Protein AF-A0A3C0FEY5-F1 (afdb_monomer_lite)

Radius of gyration: 22.54 Å; chains: 1; bounding box: 50×50×75 Å

Structure (mmCIF, N/CA/C/O backbone):
data_AF-A0A3C0FEY5-F1
#
_entry.id   AF-A0A3C0FEY5-F1
#
loop_
_atom_site.group_PDB
_atom_site.id
_atom_site.type_symbol
_atom_site.label_atom_id
_atom_site.label_alt_id
_atom_site.label_comp_id
_atom_site.label_asym_id
_atom_site.label_entity_id
_atom_site.label_seq_id
_atom_site.pdbx_PDB_ins_code
_atom_site.Cartn_x
_atom_site.Cartn_y
_atom_site.Cartn_z
_atom_site.occupancy
_atom_site.B_iso_or_equiv
_atom_site.auth_seq_id
_atom_site.auth_comp_id
_atom_site.auth_asym_id
_atom_site.auth_atom_id
_atom_site.pdbx_PDB_model_num
ATOM 1 N N . MET A 1 1 ? -35.836 36.744 59.433 1.00 40.53 1 MET A N 1
ATOM 2 C CA . MET A 1 1 ? -36.038 35.805 58.309 1.00 40.53 1 MET A CA 1
ATOM 3 C C . MET A 1 1 ? -34.982 36.103 57.254 1.00 40.53 1 MET A C 1
ATOM 5 O O . MET A 1 1 ? -35.146 37.036 56.483 1.00 40.53 1 MET A O 1
ATOM 9 N N . LEU A 1 2 ? -33.851 35.399 57.310 1.00 40.66 2 LEU A N 1
ATOM 10 C CA . LEU A 1 2 ? -32.763 35.506 56.334 1.00 40.66 2 LEU A CA 1
ATOM 11 C C . LEU A 1 2 ? -33.015 34.456 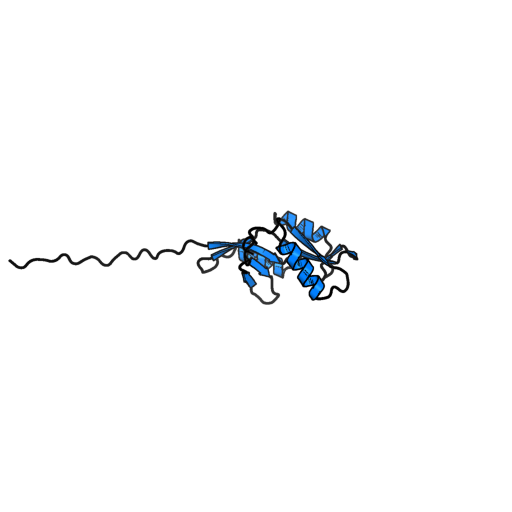55.248 1.00 40.66 2 LEU A C 1
ATOM 13 O O . LEU A 1 2 ? -33.165 33.277 55.559 1.00 40.66 2 LEU A O 1
ATOM 17 N N . GLY A 1 3 ? -33.145 34.896 53.997 1.00 34.41 3 GLY A N 1
ATOM 18 C CA . GLY A 1 3 ? -33.397 34.020 52.857 1.00 34.41 3 GLY A CA 1
ATOM 19 C C . GLY A 1 3 ? -32.163 33.192 52.507 1.00 34.41 3 GLY A C 1
ATOM 20 O O . GLY A 1 3 ? -31.137 33.744 52.112 1.00 34.41 3 GLY A O 1
ATOM 21 N N . ASN A 1 4 ? -32.278 31.869 52.613 1.00 38.44 4 ASN A N 1
ATOM 22 C CA . ASN A 1 4 ? -31.307 30.938 52.048 1.00 38.44 4 ASN A CA 1
ATOM 23 C C . ASN A 1 4 ? -31.423 30.955 50.517 1.00 38.44 4 ASN A C 1
ATOM 25 O O . ASN A 1 4 ? -32.452 30.574 49.961 1.00 38.44 4 ASN A O 1
ATOM 29 N N . ARG A 1 5 ? -30.351 31.358 49.829 1.00 38.41 5 ARG A N 1
ATOM 30 C CA . ARG A 1 5 ? -30.142 31.004 48.417 1.00 38.41 5 ARG A CA 1
ATOM 31 C C . ARG A 1 5 ? -29.658 29.551 48.352 1.00 38.41 5 ARG A C 1
ATOM 33 O O . ARG A 1 5 ? -28.831 29.179 49.185 1.00 38.41 5 ARG A O 1
ATOM 40 N N . PRO A 1 6 ? -30.104 28.734 47.386 1.00 38.28 6 PRO A N 1
ATOM 41 C CA . PRO A 1 6 ? -29.489 27.434 47.179 1.00 38.28 6 PRO A CA 1
ATOM 42 C C . PRO A 1 6 ? -28.054 27.632 46.675 1.00 38.28 6 PRO A C 1
ATOM 44 O O . PRO A 1 6 ? -27.807 28.382 45.729 1.00 38.28 6 PRO A O 1
ATOM 47 N N . VAL A 1 7 ? -27.104 26.963 47.327 1.00 44.16 7 VAL A N 1
ATOM 48 C CA . VAL A 1 7 ? -25.750 26.767 46.805 1.00 44.16 7 VAL A CA 1
ATOM 49 C C . VAL A 1 7 ? -25.867 25.753 45.670 1.00 44.16 7 VAL A C 1
ATOM 51 O O . VAL A 1 7 ? -26.265 24.613 45.900 1.00 44.16 7 VAL A O 1
ATOM 54 N N . ALA A 1 8 ? -25.582 26.178 44.438 1.00 38.34 8 ALA A N 1
ATOM 55 C CA . ALA A 1 8 ? -25.492 25.273 43.299 1.00 38.34 8 ALA A CA 1
ATOM 56 C C . ALA A 1 8 ? -24.347 24.274 43.535 1.00 38.34 8 ALA A C 1
ATOM 58 O O . ALA A 1 8 ? -23.231 24.674 43.869 1.00 38.34 8 ALA A O 1
ATOM 59 N N . ALA A 1 9 ? -24.635 22.980 43.382 1.00 37.59 9 ALA A N 1
ATOM 60 C CA . ALA A 1 9 ? -23.624 21.931 43.415 1.00 37.59 9 ALA A CA 1
ATOM 61 C C . ALA A 1 9 ? -22.607 22.140 42.271 1.00 37.59 9 ALA A C 1
ATOM 63 O O . ALA A 1 9 ? -23.007 22.586 41.190 1.00 37.59 9 ALA A O 1
ATOM 64 N N . PRO A 1 10 ? -21.311 21.828 42.470 1.00 37.97 10 PRO A N 1
ATOM 65 C CA . PRO A 1 10 ? -20.331 21.880 41.394 1.00 37.97 10 PRO A CA 1
ATOM 66 C C . PRO A 1 10 ? -20.771 20.927 40.286 1.00 37.97 10 PRO A C 1
ATOM 68 O O . PRO A 1 10 ? -21.029 19.752 40.543 1.00 37.97 10 PRO A O 1
ATOM 71 N N . GLY A 1 11 ? -20.896 21.463 39.073 1.00 36.50 11 GLY A N 1
ATOM 72 C CA . GLY A 1 11 ? -21.300 20.707 37.901 1.00 36.50 11 GLY A CA 1
ATOM 73 C C . GLY A 1 11 ? -20.408 19.489 37.705 1.00 36.50 11 GLY A C 1
ATOM 74 O O . GLY A 1 11 ? -19.181 19.596 37.669 1.00 36.50 11 GLY A O 1
ATOM 75 N N . GLU A 1 12 ? -21.049 18.336 37.557 1.00 39.09 12 GLU A N 1
ATOM 76 C CA . GLU A 1 12 ? -20.457 17.155 36.955 1.00 39.09 12 GLU A CA 1
ATOM 77 C C . GLU A 1 12 ? -20.031 17.526 35.532 1.00 39.09 12 GLU A C 1
ATOM 79 O O . GLU A 1 12 ? -20.800 17.444 34.575 1.00 39.09 12 GLU A O 1
ATOM 84 N N . GLY A 1 13 ? -18.783 17.966 35.392 1.00 36.94 13 GLY A N 1
ATOM 85 C CA . GLY A 1 13 ? -18.086 17.950 34.123 1.00 36.94 13 GLY A CA 1
ATOM 86 C C . GLY A 1 13 ? -17.896 16.496 33.727 1.00 36.94 13 GLY A C 1
ATOM 87 O O . GLY A 1 13 ? -16.830 15.924 33.949 1.00 36.94 13 GLY A O 1
ATOM 88 N N . ARG A 1 14 ? -18.933 15.884 33.144 1.00 44.78 14 ARG A N 1
ATOM 89 C CA . ARG A 1 14 ? -18.723 14.827 32.160 1.00 44.78 14 ARG A CA 1
ATOM 90 C C . ARG A 1 14 ? -17.793 15.453 31.137 1.00 44.78 14 ARG A C 1
ATOM 92 O O . ARG A 1 14 ? -18.214 16.322 30.383 1.00 44.78 14 ARG A O 1
ATOM 99 N N . GLY A 1 15 ? -16.511 15.100 31.204 1.00 40.31 15 GLY A N 1
ATOM 100 C CA . GLY A 1 15 ? -15.591 15.405 30.128 1.00 40.31 15 GLY A CA 1
ATOM 101 C C . GLY A 1 15 ? -16.265 14.893 28.872 1.00 40.31 15 GLY A C 1
ATOM 102 O O . GLY A 1 15 ? -16.518 13.693 28.777 1.00 40.31 15 GLY A O 1
ATOM 103 N N . ASP A 1 16 ? -16.649 15.808 27.985 1.00 47.66 16 ASP A N 1
ATOM 104 C CA . ASP A 1 16 ? -17.083 15.464 26.645 1.00 47.66 16 ASP A CA 1
ATOM 105 C C . ASP A 1 16 ? -15.912 14.702 26.032 1.00 47.66 16 ASP A C 1
ATOM 107 O O . ASP A 1 16 ? -14.926 15.283 25.569 1.00 47.66 16 ASP A O 1
ATOM 111 N N . LEU A 1 17 ? -15.974 13.375 26.143 1.00 54.84 17 LEU A N 1
ATOM 112 C CA . LEU A 1 17 ? -15.116 12.461 25.426 1.00 54.84 17 LEU A CA 1
ATOM 113 C C . LEU A 1 17 ? -15.410 12.765 23.965 1.00 54.84 17 LEU A C 1
ATOM 115 O O . LEU A 1 17 ? -16.446 12.364 23.436 1.00 54.84 17 LEU A O 1
ATOM 119 N N . MET A 1 18 ? -14.538 13.568 23.355 1.00 47.84 18 MET A N 1
ATOM 120 C CA . MET A 1 18 ? -14.557 13.817 21.922 1.00 47.84 18 MET A CA 1
ATOM 121 C C . MET A 1 18 ? -14.708 12.448 21.254 1.00 47.84 18 MET A C 1
ATOM 123 O O . MET A 1 18 ? -13.916 11.556 21.578 1.00 47.84 18 MET A O 1
ATOM 127 N N . PRO A 1 19 ? -15.742 12.241 20.418 1.00 56.47 19 PRO A N 1
ATOM 128 C CA . PRO A 1 19 ? -16.021 10.930 19.859 1.00 56.47 19 PRO A CA 1
ATOM 129 C C . PRO A 1 19 ? -14.768 10.431 19.154 1.00 56.47 19 PRO A C 1
ATOM 131 O O . PRO A 1 19 ? -14.120 11.188 18.427 1.00 56.47 19 PRO A O 1
ATOM 134 N N . GLU A 1 20 ? -14.411 9.179 19.418 1.00 71.25 20 GLU A N 1
ATOM 135 C CA . GLU A 1 20 ? -13.211 8.587 18.857 1.00 71.25 20 GLU A CA 1
ATOM 136 C C . GLU A 1 20 ? -13.332 8.565 17.325 1.00 71.25 20 GLU A C 1
ATOM 138 O O . GLU A 1 20 ? -14.181 7.893 16.736 1.00 71.25 20 GLU A O 1
ATOM 143 N N . GLU A 1 21 ? -12.535 9.407 16.673 1.00 85.62 21 GLU A N 1
ATOM 144 C C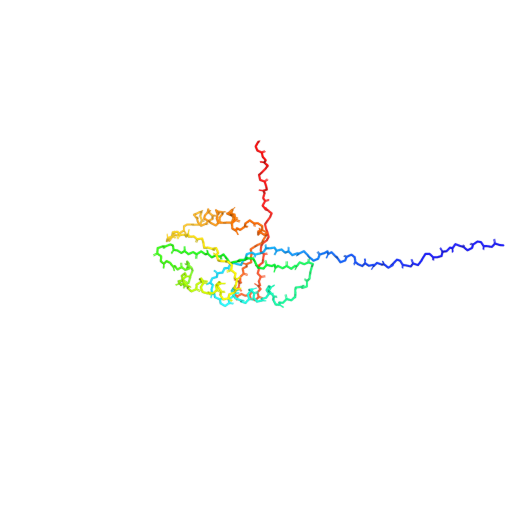A . GLU A 1 21 ? -12.570 9.632 15.236 1.00 85.62 21 GLU A CA 1
ATOM 145 C C . GLU A 1 21 ? -11.813 8.490 14.555 1.00 85.62 21 GLU A C 1
ATOM 147 O O . GLU A 1 21 ? -10.587 8.393 14.641 1.00 85.62 21 GLU A O 1
ATOM 152 N N . THR A 1 22 ? -12.540 7.613 13.860 1.00 87.94 22 THR A N 1
ATOM 153 C CA . THR A 1 22 ? -11.922 6.563 13.043 1.00 87.94 22 THR A CA 1
ATOM 154 C C . THR A 1 22 ? -11.536 7.118 11.676 1.00 87.94 22 THR A C 1
ATOM 156 O O . THR A 1 22 ? -12.383 7.594 10.921 1.00 87.94 22 THR A O 1
ATOM 159 N N . ILE A 1 23 ? -10.251 7.028 11.335 1.00 90.12 23 ILE A N 1
ATOM 160 C CA . ILE A 1 23 ? -9.676 7.544 10.092 1.00 90.12 23 ILE A CA 1
ATOM 161 C C . ILE A 1 23 ? -9.378 6.373 9.139 1.00 90.12 23 ILE A C 1
ATOM 163 O O . ILE A 1 23 ? -8.459 5.585 9.402 1.00 90.12 23 ILE A O 1
ATOM 167 N N . PRO A 1 24 ? -10.085 6.266 7.996 1.00 91.31 24 PRO A N 1
ATOM 168 C CA . PRO A 1 24 ? -9.782 5.281 6.963 1.00 91.31 24 PRO A CA 1
ATOM 169 C C . PRO A 1 24 ? -8.399 5.533 6.358 1.00 91.31 24 PRO A C 1
ATOM 171 O O . PRO A 1 24 ? -8.127 6.600 5.793 1.00 91.31 24 PRO A O 1
ATOM 174 N N . THR A 1 25 ? -7.521 4.545 6.472 1.00 91.31 25 THR A N 1
ATOM 175 C CA . THR A 1 25 ? -6.089 4.672 6.191 1.00 91.31 25 THR A CA 1
ATOM 176 C C . THR A 1 25 ? -5.641 3.606 5.199 1.00 91.31 25 THR A C 1
ATOM 178 O O . THR A 1 25 ? -6.027 2.442 5.316 1.00 91.31 25 THR A O 1
ATOM 181 N N . LEU A 1 26 ? -4.826 3.988 4.217 1.00 92.94 26 LEU A N 1
ATOM 182 C CA . LEU A 1 26 ? -4.083 3.045 3.382 1.00 92.94 26 LEU A CA 1
ATOM 183 C C . LEU A 1 26 ? -2.716 2.782 3.985 1.00 92.94 26 LEU A C 1
ATOM 185 O O . LEU A 1 26 ? -2.104 3.688 4.545 1.00 92.94 26 LEU A O 1
ATOM 189 N N . MET A 1 27 ? -2.211 1.567 3.817 1.00 92.88 27 MET A N 1
ATOM 190 C CA . MET A 1 27 ? -0.857 1.219 4.220 1.00 92.88 27 MET A CA 1
ATOM 191 C C . MET A 1 27 ? 0.060 1.140 3.000 1.00 92.88 27 MET A C 1
ATOM 193 O O . MET A 1 27 ? -0.173 0.332 2.101 1.00 92.88 27 MET A O 1
ATOM 197 N N . ALA A 1 28 ? 1.131 1.932 2.982 1.00 91.81 28 ALA A N 1
ATOM 198 C CA . ALA A 1 28 ? 2.210 1.765 2.018 1.00 91.81 28 ALA A CA 1
ATOM 199 C C . ALA A 1 28 ? 2.919 0.426 2.279 1.00 91.81 28 ALA A C 1
ATOM 201 O O . ALA A 1 28 ? 3.549 0.228 3.322 1.00 91.81 28 ALA A O 1
ATOM 202 N N . TRP A 1 29 ? 2.784 -0.511 1.344 1.00 91.44 29 TRP A N 1
ATOM 203 C CA . TRP A 1 29 ? 3.162 -1.906 1.538 1.00 91.44 29 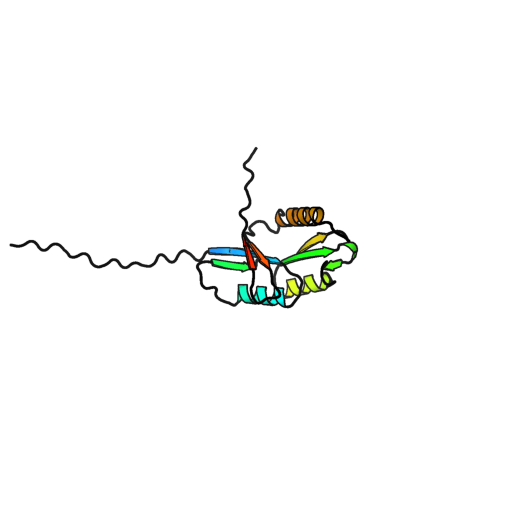TRP A CA 1
ATOM 204 C C . TRP A 1 29 ? 4.331 -2.298 0.640 1.00 91.44 29 TRP A C 1
ATOM 206 O O . TRP A 1 29 ? 4.213 -2.331 -0.583 1.00 91.44 29 TRP A O 1
ATOM 216 N N . SER A 1 30 ? 5.465 -2.634 1.247 1.00 86.25 30 SER A N 1
ATOM 217 C CA . SER A 1 30 ? 6.641 -3.166 0.546 1.00 86.25 30 SER A CA 1
ATOM 218 C C . SER A 1 30 ? 6.821 -4.676 0.738 1.00 86.25 30 SER A C 1
ATOM 220 O O . SER A 1 30 ? 7.760 -5.252 0.196 1.00 86.25 30 SER A O 1
ATOM 222 N N . GLY A 1 31 ? 5.952 -5.320 1.524 1.00 83.62 31 GLY A N 1
ATOM 223 C CA . GLY A 1 31 ? 6.049 -6.739 1.875 1.00 83.62 31 GLY A CA 1
ATOM 224 C C . GLY A 1 31 ? 7.131 -7.085 2.900 1.00 83.62 31 GLY A C 1
ATOM 225 O O . GLY A 1 31 ? 7.343 -8.265 3.172 1.00 83.62 31 GLY A O 1
ATOM 226 N N . GLY A 1 32 ? 7.820 -6.083 3.457 1.00 85.94 32 GLY A N 1
ATOM 227 C CA . GLY A 1 32 ? 8.873 -6.257 4.457 1.00 85.94 32 GLY A CA 1
ATOM 228 C C . GLY A 1 32 ? 8.380 -6.204 5.907 1.00 85.94 32 GLY A C 1
ATOM 229 O O . GLY A 1 32 ? 7.239 -5.846 6.200 1.00 85.94 32 GLY A O 1
ATOM 230 N N . LYS A 1 33 ? 9.288 -6.503 6.845 1.00 86.62 33 LYS A N 1
ATOM 231 C CA . LYS A 1 33 ? 9.007 -6.488 8.292 1.00 86.62 33 LYS A CA 1
ATOM 232 C C . LYS A 1 33 ? 8.474 -5.143 8.801 1.00 86.62 33 LYS A C 1
ATOM 234 O O . LYS A 1 33 ? 7.638 -5.126 9.691 1.00 86.62 33 LYS A O 1
ATOM 239 N N . ASP A 1 34 ? 8.927 -4.027 8.227 1.00 86.31 34 ASP A N 1
ATOM 240 C CA . ASP A 1 34 ? 8.610 -2.691 8.743 1.00 86.31 34 ASP A CA 1
ATOM 241 C C . ASP A 1 34 ? 7.160 -2.305 8.453 1.00 86.31 34 ASP A C 1
ATOM 243 O O . ASP A 1 34 ? 6.473 -1.771 9.321 1.00 86.31 34 ASP A O 1
ATOM 247 N N . CYS A 1 35 ? 6.650 -2.626 7.258 1.00 86.81 35 CYS A N 1
ATOM 248 C CA . CYS A 1 35 ? 5.238 -2.411 6.966 1.00 86.81 35 CYS A CA 1
ATOM 249 C C . CYS A 1 35 ? 4.350 -3.417 7.710 1.00 86.81 35 CYS A C 1
ATOM 251 O O . CYS A 1 35 ? 3.278 -3.033 8.165 1.00 86.81 35 CYS A O 1
ATOM 253 N N . ALA A 1 36 ? 4.800 -4.662 7.910 1.00 87.69 36 ALA A N 1
ATOM 254 C CA . ALA A 1 36 ? 4.076 -5.639 8.729 1.00 87.69 36 ALA A CA 1
ATOM 255 C C . ALA A 1 36 ? 3.966 -5.199 10.202 1.00 87.69 36 ALA A C 1
ATOM 257 O O . ALA A 1 36 ? 2.890 -5.274 10.793 1.00 87.69 36 ALA A O 1
ATOM 258 N N . MET A 1 37 ? 5.050 -4.671 10.774 1.00 87.94 37 MET A N 1
ATOM 259 C CA . MET A 1 37 ? 5.061 -4.124 12.132 1.00 87.94 37 MET A CA 1
ATOM 260 C C . MET A 1 37 ? 4.152 -2.898 12.251 1.00 87.94 37 MET A C 1
ATOM 262 O O . MET A 1 37 ? 3.384 -2.810 13.200 1.00 87.94 37 MET A O 1
ATOM 266 N N . ALA A 1 38 ? 4.155 -2.000 11.263 1.00 88.69 38 ALA A N 1
ATOM 267 C CA . ALA A 1 38 ? 3.246 -0.855 11.249 1.00 88.69 38 ALA A CA 1
ATOM 268 C C . ALA A 1 38 ? 1.764 -1.261 11.136 1.00 88.69 38 ALA A C 1
ATOM 270 O O . ALA A 1 38 ? 0.905 -0.662 11.782 1.00 88.69 38 ALA A O 1
ATOM 271 N N . VAL A 1 39 ? 1.456 -2.307 10.360 1.00 88.12 39 VAL A N 1
ATOM 272 C CA . VAL A 1 39 ? 0.110 -2.901 10.319 1.00 88.12 39 VAL A CA 1
ATOM 273 C C . VAL A 1 39 ? -0.290 -3.417 11.701 1.00 88.12 39 VAL A C 1
ATOM 275 O O . VAL A 1 39 ? -1.389 -3.117 12.165 1.00 88.12 39 VAL A O 1
ATOM 278 N N . TRP A 1 40 ? 0.606 -4.145 12.371 1.00 88.38 40 TRP A N 1
ATOM 279 C CA . TRP A 1 40 ? 0.372 -4.650 13.723 1.00 88.38 40 TRP A CA 1
ATOM 280 C C . TRP A 1 40 ? 0.176 -3.513 14.736 1.00 88.38 40 TRP A C 1
ATOM 282 O O . TRP A 1 40 ? -0.804 -3.521 15.474 1.00 88.38 40 TRP A O 1
ATOM 292 N N . GLU A 1 41 ? 1.029 -2.485 14.717 1.00 86.81 41 GLU A N 1
ATOM 293 C CA . GLU A 1 41 ? 0.917 -1.317 15.601 1.00 86.81 41 GLU A CA 1
ATOM 294 C C . GLU A 1 41 ? -0.409 -0.567 15.430 1.00 86.81 41 GLU A C 1
ATOM 296 O O . GLU A 1 41 ? -0.964 -0.077 16.409 1.00 86.81 41 GLU A O 1
ATOM 301 N N . LEU A 1 42 ? -0.914 -0.437 14.201 1.00 85.69 42 LEU A N 1
ATOM 302 C CA . LEU A 1 42 ? -2.176 0.263 13.941 1.00 85.69 42 LEU A CA 1
ATOM 303 C C . LEU A 1 42 ? -3.412 -0.569 14.303 1.00 85.69 42 LEU A C 1
ATOM 305 O O . LEU A 1 42 ? -4.443 0.021 14.613 1.00 85.69 42 LEU A O 1
ATOM 309 N N . GLN A 1 43 ? -3.327 -1.901 14.257 1.00 83.38 43 GLN A N 1
ATOM 310 C CA . GLN A 1 43 ? -4.465 -2.783 14.547 1.00 83.38 43 GLN A CA 1
ATOM 311 C C . GLN A 1 43 ? -4.534 -3.248 16.003 1.00 83.38 43 GLN A C 1
ATOM 313 O O . GLN A 1 43 ? -5.627 -3.456 16.522 1.00 83.38 43 GLN A O 1
ATOM 318 N N . VAL A 1 44 ? -3.386 -3.457 16.649 1.00 79.31 44 VAL A N 1
ATOM 319 C CA . VAL A 1 44 ? -3.304 -4.152 17.943 1.00 79.31 44 VAL A CA 1
ATOM 320 C C . VAL A 1 44 ? -2.999 -3.198 19.090 1.00 79.31 44 VAL A C 1
ATOM 322 O O . VAL A 1 44 ? -3.445 -3.441 20.209 1.00 79.31 44 VAL A O 1
ATOM 325 N N . THR A 1 45 ? -2.266 -2.111 18.842 1.00 72.75 45 THR A N 1
ATOM 326 C CA . THR A 1 45 ? -1.849 -1.190 19.904 1.00 72.75 45 THR A CA 1
ATOM 327 C C . THR A 1 45 ? -2.871 -0.063 20.068 1.00 72.75 45 THR A C 1
ATOM 329 O O . THR A 1 45 ? -2.998 0.774 19.168 1.00 72.75 45 THR A O 1
ATOM 332 N N . PRO A 1 46 ? -3.564 0.035 21.220 1.00 66.88 46 PRO A N 1
ATOM 333 C CA . PRO A 1 46 ? -4.418 1.176 21.515 1.00 66.88 46 PRO A CA 1
ATOM 334 C C . PRO A 1 46 ? -3.575 2.449 21.506 1.00 66.88 46 PRO A C 1
ATOM 336 O O . PRO A 1 46 ? -2.554 2.543 22.194 1.00 66.88 46 PRO A O 1
ATOM 339 N N . ARG A 1 47 ? -3.975 3.438 20.708 1.00 70.31 47 ARG A N 1
ATOM 340 C CA . ARG A 1 47 ? -3.281 4.725 20.679 1.00 70.31 47 ARG A CA 1
ATOM 341 C C . ARG A 1 47 ? -3.846 5.625 21.765 1.00 70.31 47 ARG A C 1
ATOM 343 O O . ARG A 1 47 ? -5.053 5.750 21.916 1.00 70.31 47 ARG A O 1
ATOM 350 N N . ALA A 1 48 ? -2.961 6.292 22.500 1.00 61.62 48 ALA A N 1
ATOM 351 C CA . ALA A 1 48 ? -3.367 7.378 23.377 1.00 61.62 48 ALA A CA 1
ATOM 352 C C . ALA A 1 48 ? -3.812 8.569 22.509 1.00 61.62 48 ALA A C 1
ATOM 354 O O . ALA A 1 48 ? -2.986 9.210 21.856 1.00 61.62 48 ALA A O 1
ATOM 355 N N . GLY A 1 49 ? -5.116 8.839 22.461 1.00 74.88 49 GLY A N 1
ATOM 356 C CA . GLY A 1 49 ? -5.687 9.984 21.752 1.00 74.88 49 GLY A CA 1
ATOM 357 C C . GLY A 1 49 ? -7.081 9.706 21.184 1.00 74.88 49 GLY A C 1
ATOM 358 O O . GLY A 1 49 ? -7.511 8.561 21.158 1.00 74.88 49 GLY A O 1
ATOM 359 N N . PRO A 1 50 ? -7.786 10.736 20.688 1.00 79.50 50 PRO A N 1
ATOM 360 C CA . PRO A 1 50 ? -9.173 10.617 20.230 1.00 79.50 50 PRO A CA 1
ATOM 361 C C . PRO A 1 50 ? -9.295 10.035 18.812 1.00 79.50 50 PRO A C 1
ATOM 363 O O . PRO A 1 50 ? -10.303 10.261 18.152 1.00 79.50 50 PRO A O 1
ATOM 366 N N . ARG A 1 51 ? -8.248 9.393 18.278 1.00 82.62 51 ARG A N 1
ATOM 367 C CA . ARG A 1 51 ? -8.189 8.960 16.876 1.00 82.62 51 ARG A CA 1
ATOM 368 C C . ARG A 1 51 ? -7.742 7.516 16.758 1.00 82.62 51 ARG A C 1
ATOM 370 O O . ARG A 1 51 ? -6.624 7.181 17.156 1.00 82.62 51 ARG A O 1
ATOM 377 N N . THR A 1 52 ? -8.553 6.725 16.072 1.00 87.06 52 THR A N 1
ATOM 378 C CA . THR A 1 52 ? -8.222 5.364 15.646 1.00 87.06 52 THR A CA 1
ATOM 379 C C . THR A 1 52 ? -7.948 5.365 14.144 1.00 87.06 52 THR A C 1
ATOM 381 O O . THR A 1 52 ? -8.624 6.052 13.383 1.00 87.06 52 THR A O 1
ATOM 384 N N . TYR A 1 53 ? -6.973 4.589 13.676 1.00 87.88 53 TYR A N 1
ATOM 385 C CA . TYR A 1 53 ? -6.697 4.452 12.244 1.00 87.88 53 TYR A CA 1
ATOM 386 C C . TYR A 1 53 ? -7.131 3.070 11.778 1.00 87.88 53 TYR A C 1
ATOM 388 O O . TYR A 1 53 ? -6.557 2.065 12.183 1.00 87.88 53 TYR A O 1
ATOM 396 N N . GLN A 1 54 ? -8.126 3.020 10.899 1.00 90.19 54 GLN A N 1
ATOM 397 C CA . GLN A 1 54 ? -8.584 1.767 10.317 1.00 90.19 54 GLN A CA 1
ATOM 398 C C . GLN A 1 54 ? -7.842 1.519 9.008 1.00 90.19 54 GLN A C 1
ATOM 400 O O . GLN A 1 54 ? -7.977 2.295 8.060 1.00 90.19 54 GLN A O 1
ATOM 405 N N . ILE A 1 55 ? -7.076 0.430 8.930 1.00 91.06 55 ILE A N 1
ATOM 406 C CA . ILE A 1 55 ? -6.440 0.029 7.673 1.00 91.06 55 IL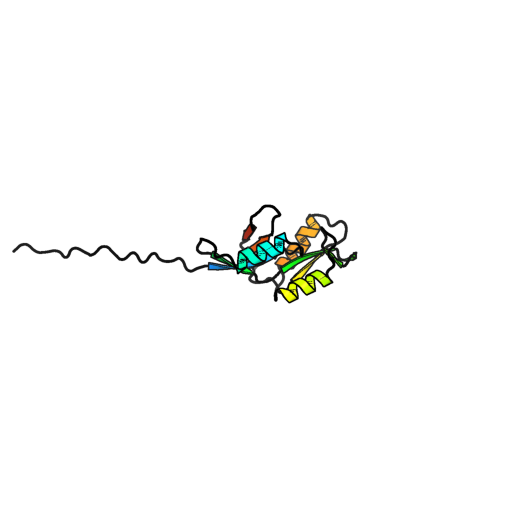E A CA 1
ATOM 407 C C . ILE A 1 55 ? -7.517 -0.516 6.737 1.00 91.06 55 ILE A C 1
ATOM 409 O O . ILE A 1 55 ? -8.185 -1.497 7.045 1.00 91.06 55 ILE A O 1
ATOM 413 N N . THR A 1 56 ? -7.684 0.138 5.592 1.00 91.94 56 THR A N 1
ATOM 414 C CA . THR A 1 56 ? -8.716 -0.192 4.592 1.00 91.94 56 THR A CA 1
ATOM 415 C C . THR A 1 56 ? -8.152 -0.876 3.353 1.00 91.94 56 THR A C 1
ATOM 417 O O . THR A 1 56 ? -8.903 -1.425 2.553 1.00 91.94 56 THR A O 1
ATOM 420 N N . GLY A 1 57 ? -6.829 -0.869 3.195 1.00 92.25 57 GLY A N 1
ATOM 421 C CA . GLY A 1 57 ? -6.152 -1.483 2.065 1.00 92.25 57 GLY A CA 1
ATOM 422 C C . GLY A 1 57 ? -4.652 -1.230 2.068 1.00 92.25 57 GLY A C 1
ATOM 423 O O . GLY A 1 57 ? -4.126 -0.422 2.842 1.00 92.25 57 GLY A O 1
ATOM 424 N N . LEU A 1 58 ? -3.973 -1.934 1.175 1.00 93.44 58 LEU A N 1
ATOM 425 C CA . LEU A 1 58 ? -2.546 -1.831 0.919 1.00 93.44 58 LEU A CA 1
ATOM 426 C C . LEU A 1 58 ? -2.319 -1.077 -0.394 1.00 93.44 58 LEU A C 1
ATOM 428 O O . LEU A 1 58 ? -3.067 -1.252 -1.355 1.00 93.44 58 LEU A O 1
ATOM 432 N N . LEU A 1 59 ? -1.267 -0.268 -0.452 1.00 93.25 59 LEU A N 1
ATOM 433 C CA . LEU A 1 59 ? -0.849 0.463 -1.645 1.00 93.25 59 LEU A CA 1
ATOM 434 C C . LEU A 1 59 ? 0.632 0.195 -1.904 1.00 93.25 59 LEU A C 1
ATOM 436 O O . LEU A 1 59 ? 1.459 0.379 -1.011 1.00 93.25 59 LEU A O 1
ATOM 440 N N . THR A 1 60 ? 0.982 -0.221 -3.116 1.00 92.06 60 THR A N 1
ATOM 441 C CA . THR A 1 60 ? 2.376 -0.502 -3.487 1.00 92.06 60 THR A CA 1
ATOM 442 C C . THR A 1 60 ? 2.678 -0.078 -4.916 1.00 92.06 60 THR A C 1
ATOM 444 O O . THR A 1 60 ? 1.765 0.056 -5.731 1.00 92.06 60 THR A O 1
ATOM 447 N N . THR A 1 61 ? 3.958 0.114 -5.230 1.00 90.19 61 THR A N 1
ATOM 448 C CA . THR A 1 61 ? 4.427 0.375 -6.592 1.00 90.19 61 THR A CA 1
ATOM 449 C C . THR A 1 61 ? 5.165 -0.834 -7.154 1.00 90.19 61 THR A C 1
ATOM 451 O O . THR A 1 61 ? 6.012 -1.441 -6.492 1.00 90.19 61 THR A O 1
ATOM 454 N N . VAL A 1 62 ? 4.839 -1.192 -8.394 1.00 88.00 62 VAL A N 1
ATOM 455 C CA . VAL A 1 62 ? 5.443 -2.322 -9.109 1.00 88.00 62 VAL A CA 1
ATOM 456 C C . VAL A 1 62 ? 6.010 -1.819 -10.428 1.00 88.00 62 VAL A C 1
ATOM 458 O O . VAL A 1 62 ? 5.337 -1.124 -11.193 1.00 88.00 62 VAL A O 1
ATOM 461 N N . THR A 1 63 ? 7.261 -2.178 -10.707 1.00 84.50 63 THR A N 1
ATOM 462 C CA . THR A 1 63 ? 7.890 -1.881 -11.993 1.00 84.50 63 THR A CA 1
ATOM 463 C C . THR A 1 63 ? 7.357 -2.857 -13.038 1.00 84.50 63 THR A C 1
ATOM 465 O O . THR A 1 63 ? 7.656 -4.052 -12.977 1.00 84.50 63 THR A O 1
ATOM 468 N N . GLY A 1 64 ? 6.587 -2.347 -14.004 1.00 71.25 64 GLY A N 1
ATOM 469 C CA . GLY A 1 64 ? 5.757 -3.170 -14.895 1.00 71.25 64 GLY A CA 1
ATOM 470 C C . GLY A 1 64 ? 6.508 -4.235 -15.692 1.00 71.25 64 GLY A C 1
ATOM 471 O O . GLY A 1 64 ? 6.030 -5.351 -15.812 1.00 71.25 64 GLY A O 1
ATOM 472 N N . VAL A 1 65 ? 7.721 -3.932 -16.159 1.00 71.62 65 VAL A N 1
ATOM 473 C CA . VAL A 1 65 ? 8.522 -4.872 -16.969 1.00 71.62 65 VAL A CA 1
ATOM 474 C C . VAL A 1 65 ? 8.993 -6.091 -16.166 1.00 71.62 65 VAL A C 1
ATOM 476 O O . VAL A 1 65 ? 9.256 -7.143 -16.738 1.00 71.62 65 VAL A O 1
ATOM 479 N N . TYR A 1 66 ? 9.096 -5.972 -14.841 1.00 71.56 66 TYR A N 1
ATOM 480 C CA . TYR A 1 66 ? 9.703 -7.004 -14.000 1.00 71.56 66 TYR A CA 1
ATOM 481 C C . TYR A 1 66 ? 8.712 -7.717 -13.081 1.00 71.56 66 TYR A C 1
ATOM 483 O O . TYR A 1 66 ? 9.135 -8.649 -12.399 1.00 71.56 66 TYR A O 1
ATOM 491 N N . HIS A 1 67 ? 7.446 -7.275 -13.026 1.00 74.38 67 HIS A N 1
ATOM 492 C CA . HIS A 1 67 ? 6.436 -7.751 -12.064 1.00 74.38 67 HIS A CA 1
ATOM 493 C C . HIS A 1 67 ? 6.972 -7.802 -10.626 1.00 74.38 67 HIS A C 1
ATOM 495 O O . HIS A 1 67 ? 6.781 -8.761 -9.874 1.00 74.38 67 HIS A O 1
ATOM 501 N N . ARG A 1 68 ? 7.733 -6.766 -10.257 1.00 79.31 68 ARG A N 1
ATOM 502 C CA . ARG A 1 68 ? 8.429 -6.677 -8.974 1.00 79.31 68 ARG A CA 1
ATOM 503 C C . ARG A 1 68 ? 8.318 -5.297 -8.353 1.00 79.31 68 ARG A C 1
ATOM 505 O O . ARG A 1 68 ? 8.293 -4.292 -9.064 1.00 79.31 68 ARG A O 1
ATOM 512 N N . ILE A 1 69 ? 8.327 -5.258 -7.024 1.00 75.38 69 ILE A N 1
ATOM 513 C CA . ILE A 1 69 ? 8.401 -4.013 -6.256 1.00 75.38 69 ILE A CA 1
ATOM 514 C C . ILE A 1 69 ? 9.663 -3.257 -6.640 1.00 75.38 69 ILE A C 1
ATOM 516 O O . ILE A 1 69 ? 10.767 -3.813 -6.623 1.00 75.38 69 ILE A O 1
ATOM 520 N N . SER A 1 70 ? 9.493 -1.969 -6.918 1.00 64.06 70 SER A N 1
ATOM 521 C CA . SER A 1 70 ? 10.531 -1.116 -7.490 1.00 64.06 70 SER A CA 1
ATOM 522 C C . SER A 1 70 ? 11.772 -0.935 -6.607 1.00 64.06 70 SER A C 1
ATOM 524 O O . SER A 1 70 ? 12.834 -0.649 -7.147 1.00 64.06 70 SER A O 1
ATOM 526 N N . MET A 1 71 ? 11.675 -1.126 -5.282 1.00 63.53 71 MET A N 1
ATOM 527 C CA . MET A 1 71 ? 12.798 -0.903 -4.352 1.00 63.53 71 MET A CA 1
ATOM 528 C C . MET A 1 71 ? 13.612 -2.153 -3.978 1.00 63.53 71 MET A C 1
ATOM 530 O O . MET A 1 71 ? 14.821 -2.042 -3.804 1.00 63.53 71 MET A O 1
ATOM 534 N N . HIS A 1 72 ? 12.997 -3.336 -3.848 1.00 69.12 72 HIS A N 1
ATOM 535 C CA . HIS A 1 72 ? 13.691 -4.540 -3.344 1.00 69.12 72 HIS A CA 1
ATOM 536 C C . HIS A 1 72 ? 13.399 -5.819 -4.144 1.00 69.12 72 HIS A C 1
ATOM 538 O O . HIS A 1 72 ? 13.777 -6.911 -3.728 1.00 69.12 72 HIS A O 1
ATOM 544 N N . GLY A 1 73 ? 12.735 -5.713 -5.302 1.00 71.44 73 GLY A N 1
ATOM 545 C CA . GLY A 1 73 ? 12.628 -6.827 -6.247 1.00 71.44 73 GLY A CA 1
ATOM 546 C C . GLY A 1 73 ? 11.691 -7.967 -5.827 1.00 71.44 73 GLY A C 1
ATOM 547 O O . GLY A 1 73 ? 11.707 -9.019 -6.469 1.00 71.44 73 GLY A O 1
ATOM 548 N N . VAL A 1 74 ? 10.879 -7.791 -4.780 1.00 81.38 74 VAL A N 1
ATOM 549 C CA . VAL A 1 74 ? 9.851 -8.765 -4.368 1.00 81.38 74 VAL A CA 1
ATOM 550 C C . VAL A 1 74 ? 8.832 -8.927 -5.491 1.00 81.38 74 VAL A C 1
ATOM 552 O O . VAL A 1 74 ? 8.417 -7.935 -6.085 1.00 81.38 74 VAL A O 1
ATOM 555 N N . ARG A 1 75 ? 8.455 -10.169 -5.798 1.00 85.75 75 ARG A N 1
ATOM 556 C CA . ARG A 1 75 ? 7.502 -10.472 -6.869 1.00 85.75 75 ARG A CA 1
ATOM 557 C C . ARG A 1 75 ? 6.083 -10.036 -6.509 1.00 85.75 75 ARG A C 1
ATOM 559 O O . ARG A 1 75 ? 5.684 -10.125 -5.349 1.00 85.75 75 ARG A O 1
ATOM 566 N N . GLU A 1 76 ? 5.322 -9.620 -7.510 1.00 85.94 76 GLU A N 1
ATOM 567 C CA . GLU A 1 76 ? 3.918 -9.243 -7.357 1.00 85.94 76 GLU A CA 1
ATOM 568 C C . GLU A 1 76 ? 3.070 -10.374 -6.755 1.00 85.94 76 GLU A C 1
ATOM 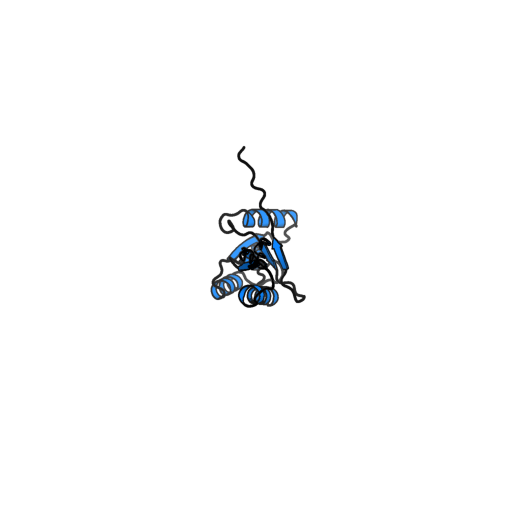570 O O . GLU A 1 76 ? 2.244 -10.115 -5.882 1.00 85.94 76 GLU A O 1
ATOM 575 N N . GLU A 1 77 ? 3.307 -11.634 -7.133 1.00 87.94 77 GLU A N 1
ATOM 576 C CA . GLU A 1 77 ? 2.500 -12.756 -6.634 1.00 87.94 77 GLU A CA 1
ATOM 577 C C . GLU A 1 77 ? 2.643 -12.933 -5.115 1.00 87.94 77 GLU A C 1
ATOM 579 O O . GLU A 1 77 ? 1.674 -13.248 -4.426 1.00 87.94 77 GLU A O 1
ATOM 584 N N . LEU A 1 78 ? 3.834 -12.666 -4.565 1.00 89.81 78 LEU A N 1
ATOM 585 C CA . LEU A 1 78 ? 4.049 -12.701 -3.116 1.00 89.81 78 LEU A CA 1
ATOM 586 C C . LEU A 1 78 ? 3.299 -11.569 -2.412 1.00 89.81 78 LEU A C 1
ATOM 588 O O . LEU A 1 78 ? 2.738 -11.785 -1.341 1.00 89.81 78 LEU A O 1
ATOM 592 N N . LEU A 1 79 ? 3.237 -10.380 -3.016 1.00 89.31 79 LEU A N 1
ATOM 593 C CA . LEU A 1 79 ? 2.448 -9.274 -2.471 1.00 89.31 79 LEU A CA 1
ATOM 594 C C . LEU A 1 79 ? 0.959 -9.602 -2.437 1.00 89.31 79 LEU A C 1
ATOM 596 O O . LEU A 1 79 ? 0.286 -9.303 -1.453 1.00 89.31 79 LEU A O 1
ATOM 600 N N . GLN A 1 80 ? 0.450 -10.227 -3.498 1.00 90.88 80 GLN A N 1
ATOM 601 C CA . GLN A 1 80 ? -0.945 -10.655 -3.570 1.00 90.88 80 GLN A CA 1
ATOM 602 C C . GLN A 1 80 ? -1.256 -11.696 -2.485 1.00 90.88 80 GLN A C 1
ATOM 604 O O . GLN A 1 80 ? -2.264 -11.571 -1.791 1.00 90.88 80 GLN A O 1
ATOM 609 N N . GLN A 1 81 ? -0.366 -12.672 -2.274 1.00 94.06 81 GLN A N 1
ATOM 610 C CA . GLN A 1 81 ? -0.508 -13.666 -1.203 1.00 94.06 81 GLN A CA 1
ATOM 611 C C . GLN A 1 81 ? -0.469 -13.032 0.193 1.00 94.06 81 GLN A C 1
ATOM 613 O O . GLN A 1 81 ? -1.279 -13.381 1.048 1.00 94.06 81 GLN A O 1
ATOM 618 N N . GLN A 1 82 ? 0.428 -12.071 0.426 1.00 93.06 82 GLN A N 1
ATOM 619 C CA . GLN A 1 82 ? 0.488 -11.327 1.687 1.00 93.06 82 GLN A CA 1
ATOM 620 C C . GLN A 1 82 ? -0.793 -10.522 1.936 1.00 93.06 82 GLN A C 1
ATOM 622 O O . GLN A 1 82 ? -1.333 -10.553 3.039 1.00 93.06 82 GLN A O 1
ATOM 627 N N . ALA A 1 83 ? -1.301 -9.828 0.916 1.00 93.12 83 ALA A N 1
ATOM 628 C CA . ALA A 1 83 ? -2.545 -9.070 1.009 1.00 93.12 83 ALA A CA 1
ATOM 629 C C . ALA A 1 83 ? -3.742 -9.979 1.326 1.00 93.12 83 ALA A C 1
ATOM 631 O O . ALA A 1 83 ? -4.540 -9.661 2.207 1.00 93.12 83 ALA A O 1
ATOM 632 N N . ALA A 1 84 ? -3.812 -11.144 0.673 1.00 94.44 84 ALA A N 1
ATOM 633 C CA . ALA A 1 84 ? -4.821 -12.161 0.947 1.00 94.44 84 ALA A CA 1
ATOM 634 C C . ALA A 1 84 ? -4.723 -12.697 2.385 1.00 94.44 84 ALA A C 1
ATOM 636 O O . ALA A 1 84 ? -5.742 -12.795 3.063 1.00 94.44 84 ALA A O 1
ATOM 637 N N . ALA A 1 85 ? -3.512 -12.973 2.879 1.00 93.88 85 ALA A N 1
ATOM 638 C CA . ALA A 1 85 ? -3.292 -13.416 4.257 1.00 93.88 85 ALA A CA 1
ATOM 639 C C . ALA A 1 85 ? -3.693 -12.354 5.298 1.00 93.88 85 ALA A C 1
ATOM 641 O O . ALA A 1 85 ? -4.129 -12.702 6.392 1.00 93.88 85 ALA A O 1
ATOM 642 N N . LEU A 1 86 ? -3.577 -11.068 4.954 1.00 90.88 86 LEU A N 1
ATOM 643 C CA . LEU A 1 86 ? -4.033 -9.951 5.784 1.00 90.88 86 LEU A CA 1
ATOM 644 C C . LEU A 1 86 ? -5.533 -9.649 5.629 1.00 90.88 86 LEU A C 1
ATOM 646 O O . LEU A 1 86 ? -6.056 -8.827 6.376 1.00 90.88 86 LEU A O 1
ATOM 650 N N . GLY A 1 87 ? -6.220 -10.262 4.659 1.00 93.31 87 GLY A N 1
ATOM 651 C CA . GLY A 1 87 ? -7.615 -9.950 4.338 1.00 93.31 87 GLY A CA 1
ATOM 652 C C . GLY A 1 87 ? -7.824 -8.520 3.824 1.00 93.31 87 GLY A C 1
ATOM 653 O O . GLY A 1 87 ? -8.921 -7.979 3.952 1.00 93.31 87 GLY A O 1
ATOM 654 N N . LEU A 1 88 ? -6.784 -7.888 3.266 1.00 92.31 88 LEU A N 1
ATOM 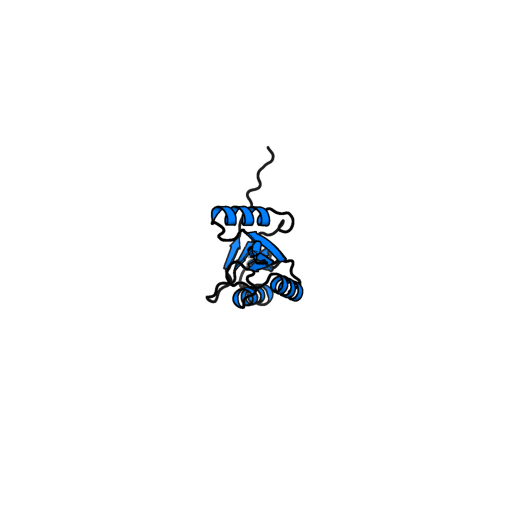655 C CA . LEU A 1 88 ? -6.811 -6.493 2.822 1.00 92.31 88 LEU A CA 1
ATOM 656 C C . LEU A 1 88 ? -6.733 -6.394 1.292 1.00 92.31 88 LEU A C 1
ATOM 658 O O . LEU A 1 88 ? -5.948 -7.112 0.669 1.00 92.31 88 LEU A O 1
ATOM 662 N N . PRO A 1 89 ? -7.481 -5.472 0.655 1.00 92.56 89 PRO A N 1
ATOM 663 C CA . PRO A 1 89 ? -7.337 -5.228 -0.774 1.00 92.56 89 PRO A CA 1
ATOM 664 C C . PRO A 1 89 ? -5.963 -4.617 -1.080 1.00 92.56 89 PRO A C 1
ATOM 666 O O . PRO A 1 89 ? -5.501 -3.723 -0.370 1.00 92.56 89 PRO A O 1
ATOM 669 N N . LEU A 1 90 ? -5.326 -5.066 -2.164 1.00 92.44 90 LEU A N 1
ATOM 670 C CA . LEU A 1 90 ? -4.056 -4.527 -2.653 1.00 92.44 90 LEU A CA 1
ATOM 671 C C . LEU A 1 90 ? -4.280 -3.654 -3.889 1.00 92.44 90 LEU A C 1
ATOM 673 O O . LEU A 1 90 ? -4.726 -4.133 -4.932 1.00 92.44 90 LEU A O 1
ATOM 677 N N . GLN A 1 91 ? -3.915 -2.379 -3.788 1.00 92.69 91 GLN A N 1
ATOM 678 C CA . GLN A 1 91 ? -3.832 -1.468 -4.919 1.00 92.69 91 GLN A CA 1
ATOM 679 C C . GLN A 1 91 ? -2.384 -1.396 -5.412 1.00 92.69 91 GLN A C 1
ATOM 681 O O . GLN A 1 91 ? -1.486 -0.932 -4.707 1.00 92.69 91 GLN A O 1
ATOM 686 N N . VAL A 1 92 ? -2.166 -1.831 -6.652 1.00 91.69 92 VAL A N 1
ATOM 687 C CA . VAL A 1 92 ? -0.865 -1.756 -7.323 1.00 91.69 92 VAL A CA 1
ATOM 688 C C . VAL A 1 92 ? -0.816 -0.519 -8.216 1.00 91.69 92 VAL A C 1
ATOM 690 O O . VAL A 1 92 ? -1.715 -0.286 -9.028 1.00 91.69 92 VAL A O 1
ATOM 693 N N . VAL A 1 93 ? 0.244 0.271 -8.070 1.00 92.19 93 VAL A N 1
ATOM 694 C CA . VAL A 1 93 ? 0.577 1.396 -8.945 1.00 92.19 93 VAL A CA 1
ATOM 695 C C . VAL A 1 93 ? 1.718 0.976 -9.857 1.00 92.19 93 VAL A C 1
ATOM 697 O O . VAL A 1 93 ? 2.857 0.788 -9.431 1.00 92.19 93 VAL A O 1
ATOM 700 N N . TRP A 1 94 ? 1.401 0.816 -11.134 1.00 90.94 94 TRP A N 1
ATOM 701 C CA . TRP A 1 94 ? 2.367 0.394 -12.136 1.00 90.94 94 TRP A CA 1
ATOM 702 C C . TRP A 1 94 ? 3.229 1.568 -12.582 1.00 90.94 94 TRP A C 1
ATOM 704 O O . TRP A 1 94 ? 2.710 2.576 -13.077 1.00 90.94 94 TRP A O 1
ATOM 714 N N . ILE A 1 95 ? 4.545 1.419 -12.453 1.00 90.94 95 ILE A N 1
ATOM 715 C CA . ILE A 1 95 ? 5.520 2.427 -12.878 1.00 90.94 95 ILE A CA 1
ATOM 716 C C . ILE A 1 95 ? 6.490 1.857 -13.926 1.00 90.94 95 ILE A C 1
ATOM 718 O O . ILE A 1 95 ? 6.764 0.651 -13.927 1.00 90.94 95 ILE A O 1
ATOM 722 N N . PRO A 1 96 ? 6.996 2.687 -14.858 1.00 88.19 96 PRO A N 1
ATOM 723 C CA . PRO A 1 96 ? 7.994 2.245 -15.826 1.00 88.19 96 PRO A CA 1
ATOM 724 C C . PRO A 1 96 ? 9.352 1.957 -15.156 1.00 88.19 96 PRO A C 1
ATOM 726 O O . PRO A 1 96 ? 9.630 2.463 -14.065 1.00 88.19 96 PRO A O 1
ATOM 729 N N . PRO A 1 97 ? 10.233 1.167 -15.795 1.00 84.81 97 PRO A N 1
ATOM 730 C CA . PRO A 1 97 ? 11.634 1.095 -15.384 1.00 84.81 97 PRO A CA 1
ATOM 731 C C . PRO A 1 97 ? 12.286 2.482 -15.485 1.00 84.81 97 PRO A C 1
ATOM 733 O O . PRO A 1 97 ? 11.912 3.277 -16.344 1.00 84.81 97 PRO A O 1
ATOM 736 N N . ALA A 1 98 ? 13.243 2.776 -14.595 1.00 84.50 98 ALA A N 1
ATOM 737 C CA . ALA A 1 98 ? 13.869 4.101 -14.481 1.00 84.50 98 ALA A CA 1
ATOM 738 C C . ALA A 1 98 ? 12.842 5.254 -14.371 1.00 84.50 98 ALA A C 1
ATOM 740 O O . ALA A 1 98 ? 13.012 6.318 -14.965 1.00 84.50 98 ALA A O 1
ATOM 741 N N . CYS A 1 99 ? 11.752 5.029 -13.625 1.00 87.69 99 CYS A N 1
ATOM 742 C CA . CYS A 1 99 ? 10.688 6.011 -13.435 1.00 87.69 99 CYS A CA 1
ATOM 743 C C . CYS A 1 99 ? 11.235 7.327 -12.872 1.00 87.69 99 CYS A C 1
ATOM 745 O O . CYS A 1 99 ? 11.817 7.353 -11.787 1.00 87.69 99 CYS A O 1
ATOM 747 N N . SER A 1 100 ? 10.992 8.432 -13.577 1.00 92.44 100 SER A N 1
ATOM 748 C CA . SER A 1 100 ? 11.268 9.765 -13.048 1.00 92.44 100 SER A CA 1
ATOM 749 C C . SER A 1 100 ? 10.263 10.131 -11.954 1.00 92.44 100 SER A C 1
ATOM 751 O O . SER A 1 100 ? 9.142 9.613 -11.919 1.00 92.44 100 SER A O 1
ATOM 753 N N . TYR A 1 101 ? 10.646 11.051 -11.066 1.00 91.19 101 TYR A N 1
ATOM 754 C CA . TYR A 1 101 ? 9.764 11.507 -9.992 1.00 91.19 101 TYR A CA 1
ATOM 755 C C . TYR A 1 101 ? 8.438 12.115 -10.500 1.00 91.19 101 TYR A C 1
ATOM 757 O O . TYR A 1 101 ? 7.398 11.719 -9.982 1.00 91.19 101 TYR A O 1
ATOM 765 N N . PRO A 1 102 ? 8.407 12.966 -11.553 1.00 95.25 102 PRO A N 1
ATOM 766 C CA . PRO A 1 102 ? 7.140 13.485 -12.082 1.00 95.25 102 PRO A CA 1
ATOM 767 C C . PRO A 1 102 ? 6.202 12.390 -12.605 1.00 95.25 102 PRO A C 1
ATOM 769 O O . PRO A 1 102 ? 4.990 12.462 -12.418 1.00 95.25 102 PRO A O 1
ATOM 772 N N . VAL A 1 103 ? 6.752 11.346 -13.236 1.00 92.94 103 VAL A N 1
ATOM 773 C CA . VAL A 1 103 ? 5.952 10.201 -13.697 1.00 92.94 103 VAL A CA 1
ATOM 774 C C . VAL A 1 103 ? 5.424 9.411 -12.503 1.00 92.94 103 VAL A C 1
ATOM 776 O O . VAL A 1 103 ? 4.252 9.046 -12.486 1.00 92.94 103 VAL A O 1
ATOM 779 N N . TYR A 1 104 ? 6.258 9.178 -11.489 1.00 90.94 104 TYR A N 1
ATOM 780 C CA . TYR A 1 104 ? 5.842 8.518 -10.253 1.00 90.94 104 TYR A CA 1
ATOM 781 C C . TYR A 1 104 ? 4.695 9.277 -9.572 1.00 90.94 104 TYR A C 1
ATOM 783 O O . TYR A 1 104 ? 3.676 8.675 -9.236 1.00 90.94 104 TYR A O 1
ATOM 791 N N . GLU A 1 105 ? 4.835 10.594 -9.418 1.00 92.06 105 GLU A N 1
ATOM 792 C CA . GLU A 1 105 ? 3.833 11.457 -8.795 1.00 92.06 105 GLU A CA 1
ATOM 793 C C . GLU A 1 105 ? 2.506 11.422 -9.561 1.00 92.06 105 GLU A C 1
ATOM 795 O O . GLU A 1 105 ? 1.455 11.241 -8.945 1.00 92.06 105 GLU A O 1
ATOM 800 N N . ALA A 1 106 ? 2.546 11.494 -10.896 1.00 92.62 106 ALA A N 1
ATOM 801 C CA . ALA A 1 106 ? 1.354 11.377 -11.731 1.00 92.62 106 ALA A CA 1
ATOM 802 C C . ALA A 1 106 ? 0.646 10.023 -11.540 1.00 92.62 106 ALA A C 1
ATOM 804 O O . ALA A 1 106 ? -0.555 9.987 -11.270 1.00 92.62 106 ALA A O 1
ATOM 805 N N . ARG A 1 107 ? 1.389 8.907 -11.591 1.00 93.38 107 ARG A N 1
ATOM 806 C CA . ARG A 1 107 ? 0.829 7.551 -11.418 1.00 93.38 107 ARG A CA 1
ATOM 807 C C . ARG A 1 107 ? 0.245 7.332 -10.023 1.00 93.38 107 ARG A C 1
ATOM 809 O O . ARG A 1 107 ? -0.825 6.741 -9.884 1.00 93.38 107 ARG A O 1
ATOM 816 N N . MET A 1 108 ? 0.927 7.820 -8.989 1.00 90.81 108 MET A N 1
ATOM 817 C CA . MET A 1 108 ? 0.418 7.787 -7.616 1.00 90.81 108 MET A CA 1
ATOM 818 C C . MET A 1 108 ? -0.835 8.651 -7.469 1.00 90.81 108 MET A C 1
ATOM 820 O O . MET A 1 108 ? -1.802 8.219 -6.844 1.00 90.81 108 MET A O 1
ATOM 824 N N . GLY A 1 109 ? -0.845 9.841 -8.075 1.00 89.12 109 GLY A N 1
ATOM 825 C CA . GLY A 1 109 ? -1.996 10.739 -8.094 1.00 89.12 109 GLY A CA 1
ATOM 826 C C . GLY A 1 109 ? -3.224 10.104 -8.743 1.00 89.12 109 GLY A C 1
ATOM 827 O O . GLY A 1 109 ? -4.304 10.140 -8.156 1.00 89.12 109 GLY A O 1
ATOM 828 N N . GLU A 1 110 ? -3.061 9.460 -9.900 1.00 90.62 110 GLU A N 1
ATOM 829 C CA . GLU A 1 110 ? -4.124 8.712 -10.586 1.00 90.62 110 GLU A CA 1
ATOM 830 C C . GLU A 1 110 ? -4.671 7.568 -9.722 1.00 90.62 110 GLU A C 1
ATOM 832 O O . GLU A 1 110 ? -5.887 7.428 -9.569 1.00 90.62 110 GLU A O 1
ATOM 837 N N . ALA A 1 111 ? -3.786 6.781 -9.104 1.00 89.50 111 ALA A N 1
ATOM 838 C CA . ALA A 1 111 ? -4.191 5.679 -8.237 1.00 89.50 111 ALA A CA 1
ATOM 839 C C . ALA A 1 111 ? -4.985 6.176 -7.021 1.00 89.50 111 ALA A C 1
ATOM 841 O O . ALA A 1 111 ? -6.083 5.682 -6.761 1.00 89.50 111 ALA A O 1
ATOM 842 N N . LEU A 1 112 ? -4.466 7.192 -6.321 1.00 85.44 112 LEU A N 1
ATOM 843 C CA . LEU A 1 112 ? -5.116 7.823 -5.167 1.00 85.44 112 LEU A CA 1
ATOM 844 C C . LEU A 1 112 ? -6.415 8.540 -5.545 1.00 85.44 112 LEU A C 1
ATOM 846 O O . LEU A 1 112 ? -7.302 8.672 -4.699 1.00 85.44 112 LEU A O 1
ATOM 850 N N . ALA A 1 113 ? -6.542 9.004 -6.792 1.00 85.06 113 ALA A N 1
ATOM 851 C CA . ALA A 1 113 ? -7.762 9.593 -7.328 1.00 85.06 113 ALA A CA 1
ATOM 852 C C . ALA A 1 113 ? -8.857 8.547 -7.598 1.00 85.06 113 ALA A C 1
ATOM 854 O O . ALA A 1 113 ? -10.039 8.896 -7.511 1.00 85.06 113 ALA A O 1
ATOM 855 N N . GLY A 1 114 ? -8.474 7.298 -7.880 1.00 82.56 114 GLY A N 1
ATOM 856 C CA . GLY A 1 114 ? -9.356 6.211 -8.296 1.00 82.56 114 GLY A CA 1
ATOM 857 C C . GLY A 1 114 ? -10.429 5.815 -7.277 1.00 82.56 114 GLY A C 1
ATOM 858 O O . GLY A 1 114 ? -10.251 5.911 -6.064 1.00 82.56 114 GLY A O 1
ATOM 859 N N . ALA A 1 115 ? -11.553 5.304 -7.790 1.00 69.62 115 ALA A N 1
ATOM 860 C CA . ALA A 1 115 ? -12.728 4.940 -6.992 1.00 69.62 115 ALA A CA 1
ATOM 861 C C . ALA A 1 115 ? -12.449 3.862 -5.929 1.00 69.62 115 ALA A C 1
ATOM 863 O O . ALA A 1 115 ? -13.072 3.873 -4.874 1.00 69.62 115 ALA A O 1
ATOM 864 N N . LYS A 1 116 ? -11.478 2.969 -6.170 1.00 70.88 116 LYS A N 1
ATOM 865 C CA . LYS A 1 116 ? -11.066 1.928 -5.209 1.00 70.88 116 LYS A CA 1
ATOM 866 C C . LYS A 1 116 ? -10.516 2.500 -3.901 1.00 70.88 116 LYS A C 1
ATOM 868 O O . LYS A 1 116 ? -10.564 1.822 -2.885 1.00 70.88 116 LYS A O 1
ATOM 873 N N . LEU A 1 117 ? -9.997 3.728 -3.939 1.00 78.69 117 LEU A N 1
ATOM 874 C CA . LEU A 1 117 ? -9.434 4.438 -2.790 1.00 78.69 117 LEU A CA 1
ATOM 875 C C . LEU A 1 117 ? -10.328 5.613 -2.349 1.00 78.69 117 LEU A C 1
ATOM 877 O O . LEU A 1 117 ? -9.917 6.469 -1.561 1.00 78.69 117 LEU A O 1
ATOM 881 N N . ALA A 1 118 ? -11.558 5.689 -2.871 1.00 72.69 118 ALA A N 1
ATOM 882 C CA . ALA A 1 118 ? -12.519 6.704 -2.469 1.00 72.69 118 ALA A CA 1
ATOM 883 C C . ALA A 1 118 ? -12.918 6.482 -1.001 1.00 72.69 118 ALA A C 1
ATOM 885 O O . ALA A 1 118 ? -13.410 5.422 -0.633 1.00 72.69 118 ALA A O 1
ATOM 886 N N . GLY A 1 119 ? -12.690 7.495 -0.162 1.00 77.94 119 GLY A N 1
ATOM 887 C CA . GLY A 1 119 ? -12.953 7.438 1.280 1.00 77.94 119 GLY A CA 1
ATOM 888 C C . GLY A 1 119 ? -11.700 7.278 2.144 1.00 77.94 119 GLY A C 1
ATOM 889 O O . GLY A 1 119 ? -11.763 7.545 3.343 1.00 77.94 119 GLY A O 1
ATOM 890 N N . THR A 1 120 ? -10.543 6.951 1.559 1.00 83.62 120 THR A N 1
ATOM 891 C CA . THR A 1 120 ? -9.266 7.018 2.278 1.00 83.62 120 THR A CA 1
ATOM 892 C C . THR A 1 120 ? -8.934 8.467 2.638 1.00 83.62 120 THR A C 1
ATOM 894 O O . THR A 1 120 ? -8.923 9.349 1.778 1.00 83.62 120 THR A O 1
ATOM 897 N N . SER A 1 121 ? -8.620 8.698 3.912 1.00 86.25 121 SER A N 1
ATOM 898 C CA . SER A 1 121 ? -8.266 10.017 4.455 1.00 86.25 121 SER A CA 1
ATOM 899 C C . SER A 1 121 ? -6.798 10.120 4.884 1.00 86.25 121 SER A C 1
ATOM 901 O O . SER A 1 121 ? -6.295 11.226 5.108 1.00 86.25 121 SER A O 1
ATOM 903 N N . ALA A 1 122 ? -6.103 8.984 4.983 1.00 88.75 122 ALA A N 1
ATOM 904 C CA . ALA A 1 122 ? -4.713 8.924 5.408 1.00 88.75 122 ALA A CA 1
ATOM 905 C C . ALA A 1 122 ? -3.896 7.851 4.675 1.00 88.75 122 ALA A C 1
ATOM 907 O O . ALA A 1 122 ? -4.435 6.846 4.210 1.00 88.75 122 ALA A O 1
ATOM 908 N N . LEU A 1 123 ? -2.580 8.051 4.624 1.00 88.12 123 LEU A N 1
ATOM 909 C CA . LEU A 1 123 ? -1.602 7.072 4.157 1.00 88.12 123 LEU A CA 1
ATOM 910 C C . LEU A 1 123 ? -0.566 6.838 5.262 1.00 88.12 123 LEU A C 1
ATOM 912 O O . LEU A 1 123 ? 0.058 7.783 5.749 1.00 88.12 123 LEU A O 1
ATOM 916 N N . ALA A 1 124 ? -0.408 5.583 5.664 1.00 89.31 124 ALA A N 1
ATOM 917 C CA . ALA A 1 124 ? 0.546 5.135 6.664 1.00 89.31 124 ALA A CA 1
ATOM 918 C C . ALA A 1 124 ? 1.788 4.519 6.011 1.00 89.31 124 ALA A C 1
ATOM 920 O O . ALA A 1 124 ? 1.696 3.857 4.977 1.00 89.31 124 ALA A O 1
ATOM 921 N N . PHE A 1 125 ? 2.943 4.709 6.645 1.00 86.31 125 PHE A N 1
ATOM 922 C CA . PHE A 1 125 ? 4.230 4.180 6.203 1.00 86.31 125 PHE A CA 1
ATOM 923 C C . PHE A 1 125 ? 4.936 3.474 7.360 1.00 86.31 125 PHE A C 1
ATOM 925 O O . PHE A 1 125 ? 5.005 4.005 8.472 1.00 86.31 125 PHE A O 1
ATOM 932 N N . GLY A 1 126 ? 5.509 2.304 7.075 1.00 75.44 126 GLY A N 1
ATOM 933 C CA . GLY A 1 126 ? 6.463 1.660 7.971 1.00 75.44 126 GLY A CA 1
ATOM 934 C C . GLY A 1 126 ? 7.840 2.269 7.740 1.00 75.44 126 GLY A C 1
ATOM 935 O O . GLY A 1 126 ? 8.360 2.174 6.629 1.00 75.44 126 GLY A O 1
ATOM 936 N N . VAL A 1 127 ? 8.422 2.916 8.752 1.00 68.25 127 VAL A N 1
ATOM 937 C CA . VAL A 1 127 ? 9.813 3.384 8.680 1.00 68.25 127 VAL A CA 1
ATOM 938 C C . VAL A 1 127 ? 10.724 2.452 9.472 1.00 68.25 127 VAL A C 1
ATOM 940 O O . VAL A 1 127 ? 10.347 1.947 10.524 1.00 68.25 127 VAL A O 1
ATOM 943 N N . SER A 1 128 ? 11.951 2.258 8.986 1.00 57.00 128 SER A N 1
ATOM 944 C CA . SER A 1 128 ? 12.963 1.366 9.585 1.00 57.00 128 SER A CA 1
ATOM 945 C C . SER A 1 128 ? 13.443 1.811 10.987 1.00 57.00 128 SER A C 1
ATOM 947 O O . SER A 1 128 ? 14.285 1.169 11.605 1.00 57.00 128 SER A O 1
ATOM 949 N N . PHE A 1 129 ? 12.905 2.910 11.525 1.00 45.34 129 PHE A N 1
ATOM 950 C CA . PHE A 1 129 ? 13.295 3.485 12.808 1.00 45.34 129 PHE A CA 1
ATOM 951 C C . PHE A 1 129 ? 12.041 3.707 13.681 1.00 45.34 129 PHE A C 1
ATOM 953 O O . PHE A 1 129 ? 11.474 4.794 13.713 1.00 45.34 129 PHE A O 1
ATOM 960 N N . TRP A 1 130 ? 11.596 2.635 14.350 1.00 36.41 130 TRP A N 1
ATOM 961 C CA . TRP A 1 130 ? 10.720 2.562 15.545 1.00 36.41 130 TRP A CA 1
ATOM 962 C C . TRP A 1 130 ? 9.370 3.315 15.597 1.00 36.41 130 TRP A C 1
ATOM 964 O O . TRP A 1 130 ? 8.744 3.315 16.656 1.00 36.41 130 TRP A O 1
ATOM 974 N N . LYS A 1 131 ? 8.885 3.950 14.520 1.00 51.78 131 LYS A N 1
ATOM 975 C CA . LYS A 1 131 ? 7.583 4.648 14.525 1.00 51.78 131 LYS A CA 1
ATOM 976 C C . LYS A 1 131 ? 6.784 4.437 13.246 1.00 51.78 131 LYS A C 1
ATOM 978 O O . LYS A 1 131 ? 7.280 4.686 12.155 1.00 51.78 131 LYS A O 1
ATOM 983 N N . THR A 1 132 ? 5.502 4.108 13.371 1.00 60.31 132 THR A N 1
ATOM 984 C CA . THR A 1 132 ? 4.555 4.262 12.259 1.00 60.31 132 THR A CA 1
ATOM 985 C C . THR A 1 132 ? 4.237 5.738 12.016 1.00 60.31 132 THR A C 1
ATOM 987 O O . THR A 1 132 ? 3.751 6.430 12.918 1.00 60.31 132 THR A O 1
ATOM 990 N N . SER A 1 133 ? 4.452 6.206 10.784 1.00 75.94 133 SER A N 1
ATOM 991 C CA . SER A 1 133 ? 4.098 7.563 10.347 1.00 75.94 133 SER A CA 1
ATOM 992 C C . SER A 1 133 ? 2.789 7.543 9.569 1.00 75.94 133 SER A C 1
ATOM 994 O O . SER A 1 133 ? 2.631 6.735 8.658 1.00 75.94 133 SER A O 1
ATOM 996 N N . VAL A 1 134 ? 1.868 8.451 9.894 1.00 73.12 134 VAL A N 1
ATOM 997 C CA . VAL A 1 134 ? 0.591 8.610 9.185 1.00 73.12 134 VAL A CA 1
ATOM 998 C C . VAL A 1 134 ? 0.490 10.034 8.655 1.00 73.12 134 VAL A C 1
ATOM 1000 O O . VAL A 1 134 ? 0.571 10.992 9.422 1.00 73.12 134 VAL A O 1
ATOM 1003 N N . ALA A 1 135 ? 0.309 10.171 7.344 1.00 78.88 135 ALA A N 1
ATOM 1004 C CA . ALA A 1 135 ? 0.044 11.443 6.688 1.00 78.88 135 ALA A CA 1
ATOM 1005 C C . ALA A 1 135 ? -1.452 11.553 6.376 1.00 78.88 135 ALA A C 1
ATOM 1007 O O . ALA A 1 135 ? -2.025 10.663 5.748 1.00 78.88 135 ALA A O 1
ATOM 1008 N N . THR A 1 136 ? -2.086 12.646 6.797 1.00 74.69 136 THR A N 1
ATOM 1009 C CA . THR A 1 136 ? -3.483 12.962 6.475 1.00 74.69 136 THR A CA 1
ATOM 1010 C C . THR A 1 136 ? -3.534 14.066 5.424 1.00 74.69 136 THR A C 1
ATOM 1012 O O . THR A 1 136 ? -2.746 15.011 5.450 1.00 74.69 136 THR A O 1
ATOM 1015 N N . GLY A 1 137 ? -4.464 13.959 4.476 1.00 65.44 137 GLY A N 1
ATOM 1016 C CA . GLY A 1 137 ? -4.645 14.959 3.426 1.00 65.44 137 GLY A CA 1
ATOM 1017 C C . GLY A 1 137 ? -6.119 15.286 3.238 1.00 65.44 137 GLY A C 1
ATOM 1018 O O . GLY A 1 137 ? -6.931 14.394 3.011 1.00 65.44 137 GLY A O 1
ATOM 1019 N N . ARG A 1 138 ? -6.494 16.570 3.287 1.00 54.12 138 ARG A N 1
ATOM 1020 C CA . ARG A 1 138 ? -7.831 16.996 2.843 1.00 54.12 138 ARG A CA 1
ATOM 1021 C C . ARG A 1 138 ? -7.842 17.052 1.318 1.00 54.12 138 ARG A C 1
ATOM 1023 O O . ARG A 1 138 ? -7.187 17.914 0.732 1.00 54.12 138 ARG A O 1
ATOM 1030 N N . ARG A 1 139 ? -8.620 16.180 0.663 1.00 53.56 139 ARG A N 1
ATOM 1031 C CA . ARG A 1 139 ? -8.949 16.354 -0.763 1.00 53.56 139 ARG A CA 1
ATOM 1032 C C . ARG A 1 139 ? -9.580 17.737 -0.938 1.00 53.56 139 ARG A C 1
ATOM 1034 O O . ARG A 1 139 ? -10.635 18.013 -0.367 1.00 53.56 139 ARG A O 1
ATOM 1041 N N . ARG A 1 140 ? -8.967 18.603 -1.750 1.00 45.47 140 ARG A N 1
ATOM 1042 C CA . ARG A 1 140 ? -9.666 19.788 -2.256 1.00 45.47 140 ARG A CA 1
ATOM 1043 C C . ARG A 1 140 ? -10.803 19.282 -3.142 1.00 45.47 140 ARG A C 1
ATOM 1045 O O . ARG A 1 140 ? -10.550 18.753 -4.222 1.00 45.47 140 ARG A O 1
ATOM 1052 N N . ARG A 1 141 ? -12.052 19.399 -2.682 1.00 42.34 141 ARG A N 1
ATOM 1053 C CA . ARG A 1 141 ? -13.214 19.254 -3.567 1.00 42.34 141 ARG A CA 1
ATOM 1054 C C . ARG A 1 141 ? -13.093 20.359 -4.617 1.00 42.34 141 ARG A C 1
ATOM 1056 O O . ARG A 1 141 ? -13.164 21.532 -4.263 1.00 42.34 141 ARG A O 1
ATOM 1063 N N . LYS A 1 142 ? -12.869 20.005 -5.886 1.00 39.66 142 LYS A N 1
ATOM 1064 C CA . LYS A 1 142 ? -13.179 20.935 -6.977 1.00 39.66 142 LYS A CA 1
ATOM 1065 C C . LYS A 1 142 ? -14.693 21.146 -6.925 1.00 39.66 142 LYS A C 1
ATOM 1067 O O . LYS A 1 142 ? -15.438 20.170 -6.988 1.00 39.66 142 LYS A O 1
ATOM 1072 N N . GLY A 1 143 ? -15.120 22.386 -6.691 1.00 38.34 143 GLY A N 1
ATOM 1073 C CA . GLY A 1 143 ? -16.527 22.765 -6.810 1.00 38.34 143 GLY A CA 1
ATOM 1074 C C . GLY A 1 143 ? -17.014 22.548 -8.246 1.00 38.34 143 GLY A C 1
ATOM 1075 O O . GLY A 1 143 ? -16.175 22.483 -9.151 1.00 38.34 143 GLY A O 1
ATOM 1076 N N . PRO A 1 144 ? -18.330 22.382 -8.460 1.00 46.47 144 PRO A N 1
ATOM 1077 C CA . PRO A 1 144 ? -18.872 22.292 -9.809 1.00 46.47 144 PRO A CA 1
ATOM 1078 C C . PRO A 1 144 ? -18.539 23.571 -10.592 1.00 46.47 144 PRO A C 1
ATOM 1080 O O . PRO A 1 144 ? -18.479 24.654 -10.005 1.00 46.47 144 PRO A O 1
ATOM 1083 N N . ALA A 1 145 ? -18.241 23.381 -11.879 1.00 48.00 145 ALA A N 1
ATOM 1084 C CA . ALA A 1 145 ? -17.929 24.430 -12.848 1.00 48.00 145 ALA A CA 1
ATOM 1085 C C . ALA A 1 145 ? -19.128 25.347 -13.114 1.00 48.00 145 ALA A C 1
ATOM 1087 O O . ALA A 1 145 ? -20.273 24.850 -13.004 1.00 48.00 145 ALA A O 1
#

Sequence (145 aa):
MLGNRPVAAPGEGRGDLMPEETIPTLMAWSGGKDCAMAVWELQVTPRAGPRTYQITGLLTTVTGVYHRISMHGVREELLQQQAAALGLPLQVVWIPPACSYPVYEARMGEALAGAKLAGTSALAFGVSFWKTSVATGRRRRKGPA

pLDDT: mean 75.83, std 18.72, range [34.41, 95.25]

Foldseek 3Di:
DDDDDDDDDPDPPPPPLPAQAEAEEEEADQPDPLSVVLVCCLPPPDDPDSYHYDHQAYEFEAAVVQCAGPPPGHHVVSVVVVCVVVVHHYDYQYAHPVGDPVRVVVSVVVSCVDPSNPRHQWYWYRDPPDDIDIDGDDPDPPDDD

Secondary structure (DSSP, 8-state):
-PPPPP-PPPP---------EEEEEEEE--SSHHHHHHHHHHHHS--SSSEEEEEEEEEEEEETTTTEETTT--BHHHHHHHHHHTT--EEEEEE-TT--HHHHHHHHHHHHHSGGGTT--EEEEE-SSS-EEEEE-----PPP-